Protein AF-A0A382X7U4-F1 (afdb_monomer_lite)

pLDDT: mean 92.14, std 6.09, range [60.72, 97.38]

Secondary structure (DSSP, 8-state):
--SGGGG-S-EEEEEEEEEEGGG-TTSPEEEEEEEEE-SSHHHHHHHHHHHHHHHTT-

Organism: NCBI:txid408172

Radius of gyration: 15.39 Å; chains: 1; bounding box: 28×36×31 Å

Structure (mmCIF, N/CA/C/O backbone):
data_AF-A0A382X7U4-F1
#
_entry.id   AF-A0A382X7U4-F1
#
loop_
_atom_site.group_PDB
_atom_site.id
_atom_site.type_symbol
_atom_site.label_atom_id
_atom_site.label_alt_id
_atom_site.label_comp_id
_atom_site.label_asym_id
_atom_site.label_entity_id
_atom_site.label_seq_id
_atom_site.pdbx_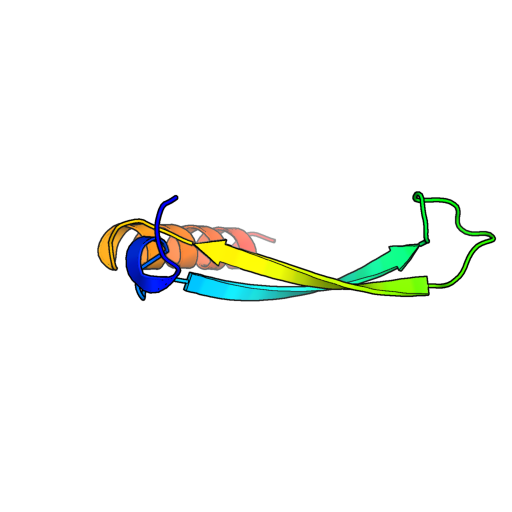PDB_ins_code
_atom_site.Cartn_x
_atom_site.Cartn_y
_atom_site.Cartn_z
_atom_site.occupancy
_atom_site.B_iso_or_equiv
_atom_site.auth_seq_id
_atom_site.auth_comp_id
_atom_site.auth_asym_id
_atom_site.auth_atom_id
_atom_site.pdbx_PDB_model_num
ATOM 1 N N . MET A 1 1 ? -11.029 12.014 -7.911 1.00 60.72 1 MET A N 1
ATOM 2 C CA . MET A 1 1 ? -10.533 12.598 -6.640 1.00 60.72 1 MET A CA 1
ATOM 3 C C . MET A 1 1 ? -10.302 14.081 -6.866 1.00 60.72 1 MET A C 1
ATOM 5 O O . MET A 1 1 ? -9.68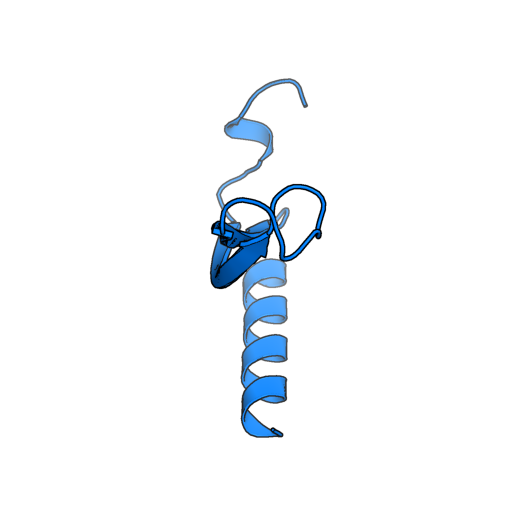9 14.413 -7.864 1.00 60.72 1 MET A O 1
ATOM 9 N N . SER A 1 2 ? -10.837 14.962 -6.017 1.00 80.75 2 SER A N 1
ATOM 10 C CA . SER A 1 2 ? -10.766 16.421 -6.230 1.00 80.75 2 SER A CA 1
ATOM 11 C C . SER A 1 2 ? -9.663 17.121 -5.425 1.00 80.75 2 SER A C 1
ATOM 13 O O . SER A 1 2 ? -9.386 18.284 -5.678 1.00 80.75 2 SER A O 1
ATOM 15 N N . SER A 1 3 ? -9.046 16.442 -4.451 1.00 88.50 3 SER A N 1
ATOM 16 C CA . SER A 1 3 ? -7.863 16.917 -3.720 1.00 88.50 3 SER A CA 1
ATOM 17 C C . SER A 1 3 ? -7.132 15.743 -3.060 1.00 88.50 3 SER A C 1
ATOM 19 O O . SER A 1 3 ? -7.730 14.686 -2.834 1.00 88.50 3 SER A O 1
ATOM 21 N N . THR A 1 4 ? -5.855 15.930 -2.718 1.00 84.44 4 THR A N 1
ATOM 22 C CA . THR A 1 4 ? -5.037 14.939 -1.990 1.00 84.44 4 THR A CA 1
ATOM 23 C C . THR A 1 4 ? -5.590 14.631 -0.600 1.00 84.44 4 THR A C 1
ATOM 25 O O . THR A 1 4 ? -5.458 13.508 -0.128 1.00 84.44 4 THR A O 1
ATOM 28 N N . GLY A 1 5 ? -6.319 15.568 0.015 1.00 84.31 5 GLY A N 1
ATOM 29 C CA . GLY A 1 5 ? -7.020 15.339 1.282 1.00 84.31 5 GLY A CA 1
ATOM 30 C C . GLY A 1 5 ? -8.051 14.204 1.226 1.00 84.31 5 GLY A C 1
ATOM 31 O O . GLY A 1 5 ? -8.353 13.608 2.255 1.00 84.31 5 GLY A O 1
ATOM 32 N N . LYS A 1 6 ? -8.546 13.844 0.031 1.00 83.06 6 LYS A N 1
ATOM 33 C CA . LYS A 1 6 ? -9.468 12.712 -0.158 1.00 83.06 6 LYS A CA 1
ATOM 34 C C . LYS A 1 6 ? -8.794 11.337 -0.119 1.00 83.06 6 LYS A C 1
ATOM 36 O O . LYS A 1 6 ? -9.509 10.349 -0.019 1.00 83.06 6 LYS A O 1
ATOM 41 N N . ILE A 1 7 ? -7.461 11.265 -0.194 1.00 82.50 7 ILE A N 1
ATOM 42 C CA . ILE A 1 7 ? -6.706 10.019 0.051 1.00 82.50 7 ILE A CA 1
ATOM 43 C C . ILE A 1 7 ? -6.841 9.606 1.526 1.00 82.50 7 ILE A C 1
ATOM 45 O O . ILE A 1 7 ? -6.773 8.427 1.856 1.00 82.50 7 ILE A O 1
ATOM 49 N N . GLY A 1 8 ? -7.092 10.573 2.415 1.00 82.69 8 GLY A N 1
ATOM 50 C CA . GLY A 1 8 ? -7.145 10.343 3.852 1.00 82.69 8 GLY A CA 1
ATOM 51 C C . GLY A 1 8 ? -5.752 10.220 4.471 1.00 82.69 8 GLY A C 1
ATOM 52 O O . GLY A 1 8 ? -4.733 10.482 3.833 1.00 82.69 8 GLY A O 1
ATOM 53 N N . LYS A 1 9 ? -5.717 9.862 5.758 1.00 88.12 9 LYS A N 1
ATOM 54 C CA . LYS A 1 9 ? -4.475 9.713 6.540 1.00 88.12 9 LYS A CA 1
ATOM 55 C C . LYS A 1 9 ? -4.054 8.252 6.720 1.00 88.12 9 LYS A C 1
ATOM 57 O O . LYS A 1 9 ? -2.981 7.986 7.245 1.00 88.12 9 LYS A O 1
ATOM 62 N N . TYR A 1 10 ? -4.901 7.316 6.303 1.00 94.00 10 TYR A N 1
ATOM 63 C CA . TYR A 1 10 ? -4.772 5.901 6.632 1.00 94.00 10 TYR A CA 1
ATOM 64 C C . TYR A 1 10 ? -4.097 5.165 5.479 1.00 94.00 10 TYR A C 1
ATOM 66 O O . TYR A 1 10 ? -4.737 4.487 4.677 1.00 94.00 10 TYR A O 1
ATOM 74 N N . PHE A 1 11 ? -2.785 5.339 5.368 1.00 94.50 11 PHE A N 1
ATOM 75 C CA . PHE A 1 11 ? -1.961 4.600 4.421 1.00 94.50 11 PHE A CA 1
ATOM 76 C C . PHE A 1 11 ? -0.679 4.120 5.096 1.00 94.50 11 PHE A C 1
ATOM 78 O O . PHE A 1 11 ? -0.205 4.722 6.059 1.00 94.50 11 PHE A O 1
ATOM 85 N N . LYS A 1 12 ? -0.110 3.025 4.593 1.00 94.44 12 LYS A N 1
ATOM 86 C CA . LYS A 1 12 ? 1.146 2.469 5.104 1.00 94.44 12 LYS A CA 1
ATOM 87 C C . LYS A 1 12 ? 1.969 1.851 3.981 1.00 94.44 12 LYS A C 1
ATOM 89 O O . LYS A 1 12 ? 1.429 1.132 3.141 1.00 94.44 12 LYS A O 1
ATOM 94 N N . LEU A 1 13 ? 3.277 2.114 3.992 1.00 95.44 13 LEU A N 1
ATOM 95 C CA . LEU A 1 13 ? 4.251 1.401 3.162 1.00 95.44 13 LEU A CA 1
ATOM 96 C C . LEU A 1 13 ? 4.525 0.021 3.768 1.00 95.44 13 LEU A C 1
ATOM 98 O O . LEU A 1 13 ? 4.619 -0.110 4.987 1.00 95.44 13 LEU A O 1
ATOM 102 N N . THR A 1 14 ? 4.617 -1.003 2.924 1.00 92.62 14 THR A N 1
ATOM 103 C CA . THR A 1 14 ? 4.655 -2.410 3.356 1.00 92.62 14 THR A CA 1
ATOM 104 C C . THR A 1 14 ? 5.994 -3.068 3.052 1.00 92.62 14 THR A C 1
ATOM 106 O O . THR A 1 14 ? 6.738 -3.379 3.974 1.00 92.62 14 THR A O 1
ATOM 109 N N . LYS A 1 15 ? 6.317 -3.276 1.772 1.00 92.44 15 LYS A N 1
ATOM 110 C CA . LYS A 1 15 ? 7.524 -3.990 1.332 1.00 92.44 15 LYS A CA 1
ATOM 111 C C . LYS A 1 15 ? 8.260 -3.209 0.248 1.00 92.44 15 LYS A C 1
ATOM 113 O O . LYS A 1 15 ? 7.656 -2.426 -0.486 1.00 92.44 15 LYS A O 1
ATOM 118 N N . VAL A 1 16 ? 9.557 -3.464 0.125 1.00 94.50 16 VAL A N 1
ATOM 119 C CA . VAL A 1 16 ? 10.394 -3.002 -0.990 1.00 94.50 16 VAL A CA 1
ATOM 120 C C . VAL A 1 16 ? 10.829 -4.227 -1.789 1.00 94.50 16 VAL A C 1
ATOM 122 O O . VAL A 1 16 ? 11.158 -5.257 -1.208 1.00 94.50 16 VAL A O 1
ATOM 125 N N . SER A 1 17 ? 10.803 -4.139 -3.116 1.00 93.25 17 SER A N 1
ATOM 126 C CA . SER A 1 17 ? 11.245 -5.216 -4.011 1.00 93.25 17 SER A CA 1
ATOM 127 C C . SER A 1 17 ? 11.941 -4.657 -5.246 1.00 93.25 17 SER A C 1
ATOM 129 O O . SER A 1 17 ? 11.682 -3.518 -5.636 1.00 93.25 17 SER A O 1
ATOM 131 N N . GLY A 1 18 ? 12.785 -5.465 -5.884 1.00 94.81 18 GLY A N 1
ATOM 132 C CA . GLY A 1 18 ? 13.282 -5.176 -7.227 1.00 94.81 18 GLY A CA 1
ATOM 133 C C . GLY A 1 18 ? 12.206 -5.446 -8.280 1.00 94.81 18 GLY A C 1
ATOM 134 O O . GLY A 1 18 ? 11.450 -6.412 -8.174 1.00 94.81 18 GLY A O 1
ATOM 135 N N . ALA A 1 19 ? 12.128 -4.599 -9.301 1.00 93.62 19 ALA A N 1
ATOM 136 C CA . ALA A 1 19 ? 11.285 -4.820 -10.467 1.00 93.62 19 ALA A CA 1
ATOM 137 C C . ALA A 1 19 ? 12.014 -4.374 -11.731 1.00 93.62 19 ALA A C 1
ATOM 139 O O . ALA A 1 19 ? 12.480 -3.244 -11.805 1.00 93.62 19 ALA A O 1
ATOM 140 N N . TYR A 1 20 ? 12.074 -5.231 -12.741 1.00 95.75 20 TYR A N 1
ATOM 141 C CA . TYR A 1 20 ? 12.680 -4.860 -14.015 1.00 95.75 20 TYR A CA 1
ATOM 142 C C . TYR A 1 20 ? 11.744 -3.990 -14.853 1.00 95.75 20 TYR A C 1
ATOM 144 O O . TYR A 1 20 ? 10.518 -4.170 -14.831 1.00 95.75 20 TYR A O 1
ATOM 152 N N . TRP A 1 21 ? 12.310 -3.046 -15.607 1.00 93.69 21 TRP A N 1
ATOM 153 C CA . TRP A 1 21 ? 11.528 -2.214 -16.518 1.00 93.69 21 TRP A CA 1
ATOM 154 C C . TRP A 1 21 ? 10.761 -3.074 -17.531 1.00 93.69 21 TRP A C 1
ATOM 156 O O . TRP A 1 21 ? 11.323 -3.955 -18.183 1.00 93.69 21 TRP A O 1
ATOM 166 N N . ARG A 1 22 ? 9.444 -2.834 -17.628 1.00 93.12 22 ARG A N 1
ATOM 167 C CA . ARG A 1 22 ? 8.486 -3.642 -18.415 1.00 93.12 22 ARG A CA 1
ATOM 168 C C . ARG A 1 22 ? 8.463 -5.142 -18.060 1.00 93.12 22 ARG A C 1
ATOM 170 O O . ARG A 1 22 ? 7.849 -5.912 -18.787 1.00 93.12 22 ARG A O 1
ATOM 177 N N . GLY A 1 23 ? 9.061 -5.543 -16.936 1.00 91.88 23 GLY A N 1
ATOM 178 C CA . GLY A 1 23 ? 9.184 -6.944 -16.525 1.00 91.88 23 GLY A CA 1
ATOM 179 C C . GLY A 1 23 ? 10.240 -7.742 -17.296 1.00 91.88 23 GLY A C 1
ATOM 180 O O . GLY A 1 23 ? 10.303 -8.953 -17.125 1.00 91.88 23 GLY A O 1
ATOM 181 N N . ASP A 1 24 ? 11.059 -7.090 -18.122 1.00 94.06 24 ASP A N 1
ATOM 182 C CA . ASP A 1 24 ? 12.119 -7.735 -18.900 1.00 94.06 24 ASP A CA 1
ATOM 183 C C . ASP A 1 24 ? 13.447 -7.664 -18.140 1.00 94.06 24 ASP A C 1
ATOM 185 O O . ASP A 1 24 ? 13.968 -6.578 -17.888 1.00 94.06 24 ASP A O 1
ATOM 189 N N . SER A 1 25 ? 13.990 -8.829 -17.780 1.00 93.44 25 SER A N 1
ATOM 190 C CA . SER A 1 25 ? 15.218 -8.974 -16.988 1.00 93.44 25 SER A CA 1
ATOM 191 C C . SER A 1 25 ? 16.479 -8.437 -17.667 1.00 93.44 25 SER A C 1
ATOM 193 O O . SER A 1 25 ? 17.496 -8.293 -16.996 1.00 93.44 25 SER A O 1
ATOM 195 N N . ASN A 1 26 ? 16.435 -8.154 -18.973 1.00 95.06 26 ASN A N 1
ATOM 196 C CA . ASN A 1 26 ? 17.539 -7.506 -19.683 1.00 95.06 26 ASN A CA 1
ATOM 197 C C . ASN A 1 26 ? 17.580 -5.989 -19.455 1.00 95.06 26 ASN A C 1
ATOM 199 O O . ASN A 1 26 ? 18.580 -5.347 -19.772 1.00 95.06 26 ASN A O 1
ATOM 203 N N . ASN A 1 27 ? 16.503 -5.409 -18.922 1.00 95.50 27 ASN A N 1
ATOM 204 C CA . ASN A 1 27 ? 16.415 -3.980 -18.664 1.00 95.50 27 ASN A CA 1
ATOM 205 C C . ASN A 1 27 ? 16.875 -3.616 -17.247 1.00 95.50 27 ASN A C 1
ATOM 207 O O . ASN A 1 27 ? 17.142 -4.464 -16.397 1.00 95.50 27 ASN A O 1
ATOM 211 N N . GLU A 1 28 ? 16.924 -2.311 -16.983 1.00 93.81 28 GLU A N 1
ATOM 212 C CA . GLU A 1 28 ? 17.281 -1.759 -15.680 1.00 93.81 28 GLU A CA 1
ATOM 213 C C . GLU A 1 28 ? 16.395 -2.305 -14.543 1.00 93.81 28 GLU A C 1
ATOM 215 O O . GLU A 1 28 ? 15.166 -2.409 -14.661 1.00 93.81 28 GLU A O 1
ATOM 220 N N . MET A 1 29 ? 17.041 -2.634 -13.420 1.00 95.25 29 MET A N 1
ATOM 221 C CA . MET A 1 29 ? 16.379 -3.017 -12.177 1.00 95.25 29 MET A CA 1
ATOM 222 C C . MET A 1 29 ? 15.944 -1.764 -11.410 1.00 95.25 29 MET A C 1
ATOM 224 O O . MET A 1 29 ? 16.771 -0.991 -10.936 1.00 95.25 29 MET A O 1
ATOM 228 N N . LEU A 1 30 ? 14.636 -1.601 -11.235 1.00 96.38 30 LEU A N 1
ATOM 229 C CA . LEU A 1 30 ? 14.022 -0.508 -10.489 1.00 96.38 30 LEU A CA 1
ATOM 230 C C . LEU A 1 30 ? 13.663 -0.940 -9.064 1.00 96.38 30 LEU A C 1
ATOM 232 O O . LEU A 1 30 ? 13.452 -2.121 -8.779 1.00 96.38 30 LEU A O 1
ATOM 236 N N . GLN A 1 31 ? 13.523 0.039 -8.171 1.00 95.75 31 GLN A N 1
ATOM 237 C CA . GLN A 1 31 ? 13.011 -0.175 -6.819 1.00 95.75 31 GLN A CA 1
ATOM 238 C C . GLN A 1 31 ? 11.497 0.035 -6.793 1.00 95.75 31 GLN A C 1
ATOM 240 O O . GLN A 1 31 ? 10.991 1.122 -7.067 1.00 95.75 31 GLN A O 1
ATOM 245 N N . ARG A 1 32 ? 10.757 -1.013 -6.439 1.00 96.56 32 ARG A N 1
ATOM 246 C CA . ARG A 1 32 ? 9.310 -0.966 -6.245 1.00 96.56 32 ARG A CA 1
ATOM 247 C C . ARG A 1 32 ? 9.001 -0.898 -4.756 1.00 96.56 32 ARG A C 1
ATOM 249 O O . ARG A 1 32 ? 9.327 -1.820 -4.010 1.00 96.56 32 ARG A O 1
ATOM 256 N N . ILE A 1 33 ? 8.318 0.169 -4.352 1.00 96.56 33 ILE A N 1
ATOM 257 C CA . ILE A 1 33 ? 7.826 0.375 -2.988 1.00 96.56 33 ILE A CA 1
ATOM 258 C C . ILE A 1 33 ? 6.329 0.060 -2.969 1.00 96.56 33 ILE A C 1
ATOM 260 O O . ILE A 1 33 ? 5.552 0.690 -3.685 1.00 96.56 33 ILE A O 1
ATOM 264 N N . TYR A 1 34 ? 5.919 -0.913 -2.160 1.00 95.88 34 TYR A N 1
ATOM 265 C CA . TYR A 1 34 ? 4.513 -1.261 -1.982 1.00 95.88 34 TYR A CA 1
ATOM 266 C C . TYR A 1 34 ? 3.885 -0.459 -0.845 1.00 95.88 34 TYR A C 1
ATOM 268 O O . TYR A 1 34 ? 4.504 -0.224 0.194 1.00 95.88 34 TYR A O 1
ATOM 276 N N . GLY A 1 35 ? 2.611 -0.112 -1.002 1.00 95.12 35 GLY A N 1
ATOM 277 C CA . GLY A 1 35 ? 1.812 0.534 0.030 1.00 95.12 35 GLY A CA 1
ATOM 278 C C . GLY A 1 35 ? 0.336 0.175 -0.085 1.00 95.12 35 GLY A C 1
ATOM 279 O O . GLY A 1 35 ? -0.121 -0.288 -1.127 1.00 95.12 35 GLY A O 1
ATOM 280 N N . THR A 1 36 ? -0.397 0.377 1.003 1.00 94.81 36 THR A N 1
ATOM 281 C CA . THR A 1 36 ? -1.850 0.184 1.094 1.00 94.81 36 THR A CA 1
ATOM 282 C C . THR A 1 36 ? -2.502 1.451 1.645 1.00 94.81 36 THR A C 1
ATOM 284 O O . THR A 1 36 ? -1.861 2.184 2.401 1.00 94.81 36 THR A O 1
ATOM 287 N N . SER A 1 37 ? -3.751 1.729 1.269 1.00 94.88 37 SER A N 1
ATOM 288 C CA . SER A 1 37 ? -4.509 2.904 1.713 1.00 94.88 37 SER A CA 1
ATOM 289 C C . SER A 1 37 ? -5.979 2.549 1.917 1.00 94.88 37 SER A C 1
ATOM 291 O O . SER A 1 37 ? -6.546 1.785 1.137 1.00 94.88 37 SER A O 1
ATOM 293 N N . TRP A 1 38 ? -6.575 3.104 2.972 1.00 93.88 38 TRP A N 1
ATOM 294 C CA . TRP A 1 38 ? -7.917 2.781 3.447 1.00 93.88 38 TRP A CA 1
ATOM 295 C C . TRP A 1 38 ? -8.705 4.045 3.787 1.00 93.88 38 TRP A C 1
ATOM 297 O O . TRP A 1 38 ? -8.143 5.109 4.047 1.00 93.88 38 TRP A O 1
ATOM 307 N N . SER A 1 39 ? -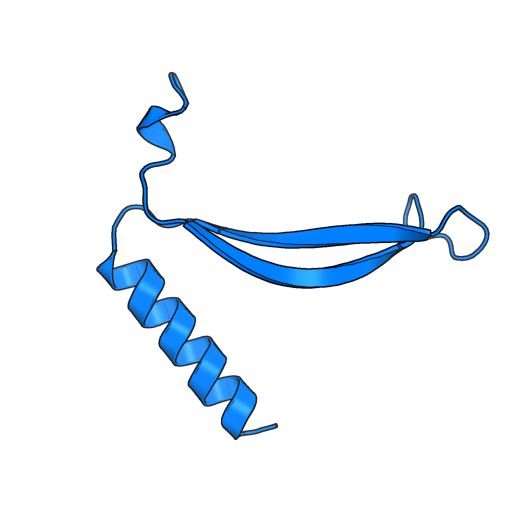10.033 3.928 3.810 1.00 91.75 39 SER A N 1
ATOM 308 C CA . SER A 1 39 ? -10.917 5.053 4.136 1.00 91.75 39 SER A CA 1
ATOM 309 C C .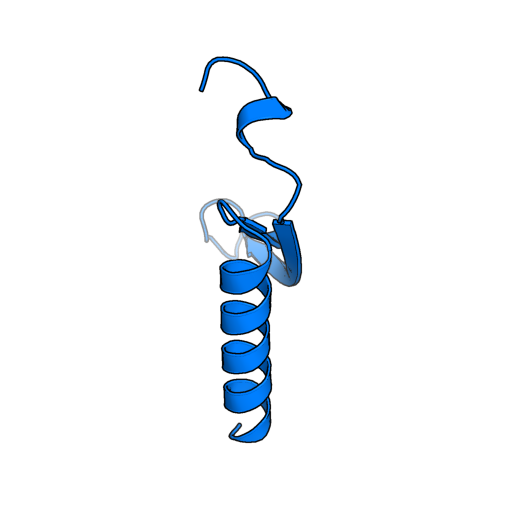 SER A 1 39 ? -10.953 5.384 5.632 1.00 91.75 39 SER A C 1
ATOM 311 O O . SER A 1 39 ? -11.247 6.524 5.987 1.00 91.75 39 SER A O 1
ATOM 313 N N . ASN A 1 40 ? -10.646 4.423 6.508 1.00 93.38 40 ASN A N 1
ATOM 314 C CA . ASN A 1 40 ? -10.603 4.603 7.960 1.00 93.38 40 ASN A CA 1
ATOM 315 C C . ASN A 1 40 ? -9.428 3.822 8.593 1.00 93.38 40 ASN A C 1
ATOM 317 O O . ASN A 1 40 ? -8.841 2.943 7.963 1.00 93.38 40 ASN A O 1
ATOM 321 N N . GLN A 1 41 ? -9.085 4.161 9.842 1.00 94.31 41 GLN A N 1
ATOM 322 C CA . GLN A 1 41 ? -7.979 3.542 10.588 1.00 94.31 41 GLN A CA 1
ATOM 323 C C . GLN A 1 41 ? -8.227 2.057 10.890 1.00 94.31 41 GLN A C 1
ATOM 325 O O . GLN A 1 41 ? -7.305 1.254 10.801 1.00 94.31 41 GLN A O 1
ATOM 330 N N . LYS A 1 42 ? -9.472 1.696 11.221 1.00 96.12 42 LYS A N 1
ATOM 331 C CA . LYS A 1 42 ? -9.843 0.335 11.622 1.00 96.12 42 LYS A CA 1
ATOM 332 C C . LYS A 1 42 ? -9.543 -0.670 10.509 1.00 96.12 42 LYS A C 1
ATOM 334 O O . LYS A 1 42 ? -8.918 -1.688 10.773 1.00 96.12 42 LYS A O 1
ATOM 339 N N . ASP A 1 43 ? -9.917 -0.351 9.273 1.00 95.94 43 ASP A N 1
ATOM 340 C CA . ASP A 1 43 ? -9.692 -1.242 8.133 1.00 95.94 43 ASP A CA 1
ATOM 341 C C . ASP A 1 43 ? -8.199 -1.406 7.812 1.00 95.94 43 ASP A C 1
ATOM 343 O O . ASP A 1 43 ? -7.759 -2.496 7.438 1.00 95.94 43 ASP A O 1
ATOM 347 N N . LEU A 1 44 ? -7.408 -0.337 7.988 1.00 96.31 44 LEU A N 1
ATOM 348 C CA . LEU A 1 44 ? -5.954 -0.405 7.854 1.00 96.31 44 LEU A CA 1
ATOM 349 C C . LEU A 1 44 ? -5.359 -1.348 8.906 1.00 96.31 44 LEU A C 1
ATOM 351 O O . LEU A 1 44 ? -4.568 -2.220 8.554 1.00 96.31 44 LEU A O 1
ATOM 355 N N . ASP A 1 45 ? -5.749 -1.205 10.169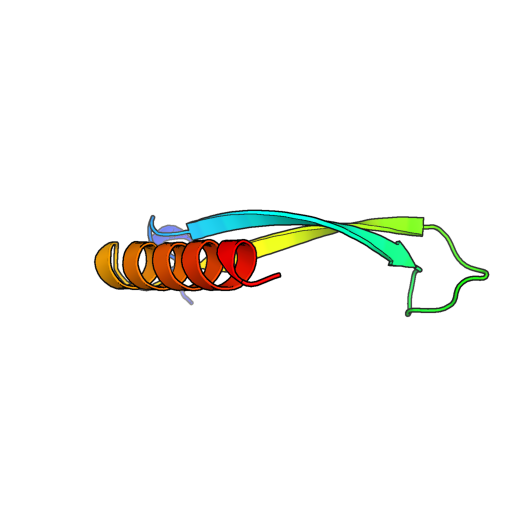 1.00 96.19 45 ASP A N 1
ATOM 356 C CA . ASP A 1 45 ? -5.239 -2.043 11.257 1.00 96.19 45 ASP A CA 1
ATOM 357 C C . ASP A 1 45 ? -5.668 -3.508 11.092 1.00 96.19 45 ASP A C 1
ATOM 359 O O . ASP A 1 45 ? -4.840 -4.413 11.211 1.00 96.19 45 ASP A O 1
ATOM 363 N N . ASP A 1 46 ? -6.928 -3.751 10.719 1.00 97.38 46 ASP A N 1
ATOM 364 C CA . ASP A 1 46 ? -7.457 -5.089 10.439 1.00 97.38 46 ASP A CA 1
ATOM 365 C C . ASP A 1 46 ? -6.740 -5.738 9.237 1.00 97.38 46 ASP A C 1
ATOM 367 O O . ASP A 1 46 ? -6.496 -6.947 9.214 1.00 97.38 46 ASP A O 1
ATOM 371 N N . TYR A 1 47 ? -6.359 -4.960 8.217 1.00 95.94 47 TYR A N 1
ATOM 372 C CA . TYR A 1 47 ? -5.514 -5.446 7.124 1.00 95.94 47 TYR A CA 1
ATOM 373 C C . TYR A 1 47 ? -4.100 -5.795 7.594 1.00 95.94 47 TYR A C 1
ATOM 375 O O . TYR A 1 47 ? -3.614 -6.884 7.291 1.00 95.94 47 TYR A O 1
ATOM 383 N N . LEU A 1 48 ? -3.446 -4.909 8.348 1.00 95.38 48 LEU A N 1
ATOM 384 C CA . LEU A 1 48 ? -2.082 -5.140 8.828 1.00 95.38 48 LEU A CA 1
ATOM 385 C C . LEU A 1 48 ? -2.005 -6.361 9.745 1.00 95.38 48 LEU A C 1
ATOM 387 O O . LEU A 1 48 ? -1.088 -7.165 9.599 1.00 95.38 48 LEU A O 1
ATOM 391 N N . LYS A 1 49 ? -3.006 -6.551 10.609 1.00 95.88 49 LYS A N 1
ATOM 392 C CA . LYS A 1 49 ? -3.119 -7.735 11.461 1.00 95.88 49 LYS A CA 1
ATOM 393 C C . LYS A 1 49 ? -3.213 -9.025 10.643 1.00 95.88 49 LYS A C 1
ATOM 395 O O . LYS A 1 49 ? -2.534 -9.995 10.959 1.00 95.88 49 LYS A O 1
ATOM 400 N N . ARG A 1 50 ? -4.008 -9.041 9.565 1.00 95.31 50 ARG A N 1
ATOM 401 C CA . ARG A 1 50 ? -4.110 -10.213 8.673 1.00 95.31 50 ARG A CA 1
ATOM 402 C C . ARG A 1 50 ? -2.788 -10.536 7.983 1.00 95.31 50 ARG A C 1
ATOM 404 O O . ARG A 1 50 ? -2.464 -11.709 7.837 1.00 95.31 50 ARG A O 1
ATOM 411 N N . ILE A 1 51 ? -2.036 -9.516 7.564 1.00 93.81 51 ILE A N 1
ATOM 412 C CA . ILE A 1 51 ? -0.704 -9.711 6.975 1.00 93.81 51 ILE A CA 1
ATOM 413 C C . ILE A 1 51 ? 0.265 -10.286 8.012 1.00 93.81 51 ILE A C 1
ATOM 415 O O . ILE A 1 51 ? 0.946 -11.256 7.709 1.00 93.81 51 ILE A O 1
ATOM 419 N N . GLU A 1 52 ? 0.275 -9.763 9.239 1.00 92.69 52 GLU A N 1
ATOM 420 C CA . GLU A 1 52 ? 1.125 -10.278 10.321 1.00 92.69 52 GLU A CA 1
ATOM 421 C C . GLU A 1 52 ? 0.789 -11.737 10.679 1.00 92.69 52 GLU A C 1
ATOM 423 O O . GLU A 1 52 ? 1.677 -12.559 10.887 1.00 92.69 52 GLU A O 1
ATOM 428 N N . GLU A 1 53 ? -0.498 -12.087 10.740 1.00 94.44 53 GLU A N 1
ATOM 429 C CA . GLU A 1 53 ? -0.935 -13.464 10.986 1.00 94.44 53 GLU A CA 1
ATOM 430 C C . GLU A 1 53 ? -0.576 -14.414 9.837 1.00 94.44 53 GLU A C 1
ATOM 432 O O . GLU A 1 53 ? -0.274 -15.578 10.096 1.00 94.44 53 GLU A O 1
ATOM 437 N N . ALA A 1 54 ? -0.601 -13.938 8.588 1.00 92.75 54 ALA A N 1
ATOM 438 C CA . ALA A 1 54 ? -0.161 -14.712 7.430 1.00 92.75 54 ALA A CA 1
ATOM 439 C C . ALA A 1 54 ? 1.360 -14.930 7.444 1.00 92.75 54 ALA A C 1
ATOM 441 O O . ALA A 1 54 ? 1.805 -16.052 7.238 1.00 92.75 54 ALA A O 1
ATOM 442 N N . GLU A 1 55 ? 2.143 -13.899 7.774 1.00 90.12 55 GLU A N 1
ATOM 443 C CA . GLU A 1 55 ? 3.608 -13.990 7.877 1.00 90.12 55 GLU A CA 1
ATOM 444 C C . GLU A 1 55 ? 4.080 -14.898 9.019 1.00 90.12 55 GLU A C 1
ATOM 446 O O . GLU A 1 55 ? 5.173 -15.436 8.943 1.00 90.12 55 GLU A O 1
ATOM 451 N N . LYS A 1 56 ? 3.270 -15.103 10.066 1.00 93.31 56 LYS A N 1
ATOM 452 C CA . LYS A 1 56 ? 3.563 -16.077 11.138 1.00 93.31 56 LYS A CA 1
ATOM 453 C C . LYS A 1 56 ? 3.333 -17.537 10.730 1.00 93.31 56 LYS A C 1
ATOM 455 O O . LYS A 1 56 ? 3.659 -18.428 11.513 1.00 93.31 56 LYS A O 1
ATOM 460 N N . ARG A 1 57 ? 2.650 -17.777 9.607 1.00 90.94 57 ARG A N 1
ATOM 461 C CA . ARG A 1 57 ? 2.293 -19.120 9.117 1.00 90.94 57 ARG A CA 1
ATOM 462 C C . ARG A 1 57 ? 3.184 -19.596 7.971 1.00 90.94 57 ARG A C 1
ATOM 464 O O . ARG A 1 57 ? 3.162 -20.794 7.696 1.00 90.94 57 ARG A O 1
ATOM 471 N N . ASP A 1 58 ? 3.898 -18.676 7.333 1.00 76.31 58 ASP A N 1
ATOM 472 C CA . ASP A 1 58 ? 5.086 -18.961 6.518 1.00 76.31 58 ASP A CA 1
ATOM 473 C C . ASP A 1 58 ? 6.310 -19.186 7.423 1.00 76.31 58 ASP A C 1
ATOM 475 O O . ASP A 1 58 ? 7.186 -19.991 7.033 1.00 76.31 58 ASP A O 1
#

Foldseek 3Di:
DPDPCQLPDQKDWDDKDWAADVNDPVGDIDIDIDMDGDPDNVVSVVVVVVVVVVVVVD

Sequence (58 aa):
MSSTGKIGKYFKLTKVSGAYWRGDSNNEMLQRIYGTSWSNQKDLDDYLKRIEEAEKRD

InterPro domains:
  IPR012947 Threonyl/alanyl tRNA synthetase, S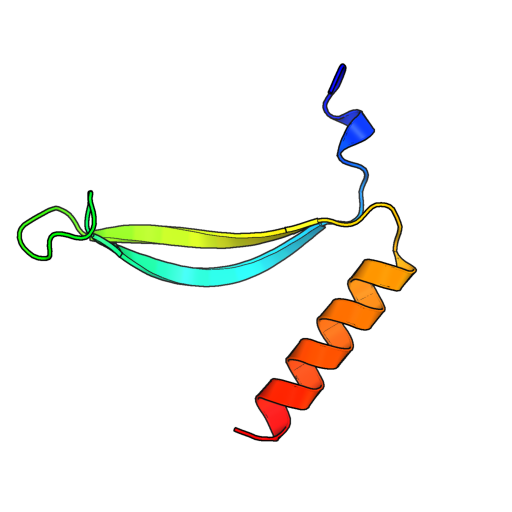AD [PF07973] (2-34)
  IPR012947 Threonyl/alanyl tRNA synthetase, SAD [SM00863] (2-34)
  IPR018163 Threonyl/alanyl tRNA synthetase, class II-like, putative editing domain superfamily [SSF55186] (2-56)